Protein AF-A0A1M7LFM2-F1 (afdb_monomer_lite)

Radius of gyration: 17.82 Å; chains: 1; bounding box: 29×26×47 Å

Structure (mmCIF, N/CA/C/O backbone):
data_AF-A0A1M7LFM2-F1
#
_entry.id   AF-A0A1M7LFM2-F1
#
loop_
_atom_site.group_PDB
_atom_site.id
_atom_site.type_symbol
_atom_site.label_atom_id
_atom_site.label_alt_id
_atom_site.label_comp_id
_atom_site.label_asym_id
_atom_site.label_entity_id
_atom_site.label_seq_id
_atom_site.pdbx_PDB_ins_code
_atom_site.Cartn_x
_atom_site.Cartn_y
_atom_site.Cartn_z
_atom_site.occupancy
_atom_site.B_iso_or_equiv
_atom_site.auth_seq_id
_atom_site.auth_comp_id
_atom_site.auth_asym_id
_atom_site.auth_atom_id
_atom_site.pdbx_PDB_model_num
ATOM 1 N N . MET A 1 1 ? 14.047 22.358 9.316 1.00 49.88 1 MET A N 1
ATOM 2 C CA . MET A 1 1 ? 1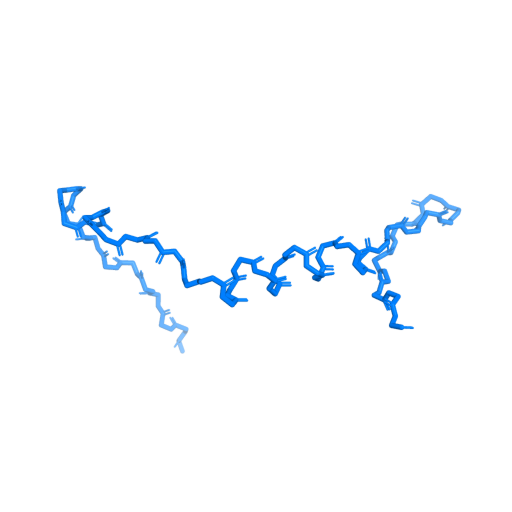4.089 21.065 10.042 1.00 49.88 1 MET A CA 1
ATOM 3 C C . MET A 1 1 ? 12.764 20.333 9.857 1.00 49.88 1 MET A C 1
ATOM 5 O O . MET A 1 1 ? 11.721 20.902 10.152 1.00 49.88 1 MET A O 1
ATOM 9 N N . ARG A 1 2 ? 12.790 19.103 9.326 1.00 58.72 2 ARG A N 1
ATOM 10 C CA . ARG A 1 2 ? 11.599 18.247 9.170 1.00 58.72 2 ARG A CA 1
ATOM 11 C C . ARG A 1 2 ? 11.128 17.804 10.558 1.00 58.72 2 ARG A C 1
ATOM 13 O O . ARG A 1 2 ? 11.943 17.297 11.322 1.00 58.72 2 ARG A O 1
ATOM 20 N N . LYS A 1 3 ? 9.845 17.987 10.890 1.00 67.12 3 LYS A N 1
ATOM 21 C CA . LYS A 1 3 ? 9.284 17.502 12.163 1.00 67.12 3 LYS A CA 1
ATOM 22 C C . LYS A 1 3 ? 9.437 15.976 12.211 1.00 67.12 3 LYS A C 1
ATOM 24 O O . LYS A 1 3 ? 8.820 15.272 11.415 1.00 67.12 3 LYS A O 1
ATOM 29 N N . LEU A 1 4 ? 10.300 15.471 13.090 1.00 66.19 4 LEU A N 1
ATOM 30 C CA . LEU A 1 4 ? 10.437 14.037 13.339 1.00 66.19 4 LEU A CA 1
ATOM 31 C C . LEU A 1 4 ? 9.344 13.638 14.331 1.00 66.19 4 LEU A C 1
ATOM 33 O O . LEU A 1 4 ? 9.408 13.974 15.510 1.00 66.19 4 LEU A O 1
ATOM 37 N N . TYR A 1 5 ? 8.311 12.950 13.847 1.00 66.69 5 TYR A N 1
ATOM 38 C CA . TYR A 1 5 ? 7.182 12.478 14.656 1.00 66.69 5 TYR A CA 1
ATOM 39 C C . TYR A 1 5 ? 7.542 11.222 15.471 1.00 66.69 5 TYR A C 1
ATOM 41 O O . TY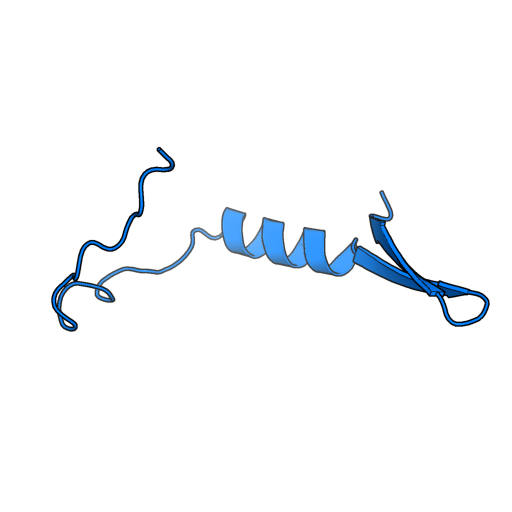R A 1 5 ? 6.826 10.228 15.460 1.00 66.69 5 TYR A O 1
ATOM 49 N N . THR A 1 6 ? 8.661 11.242 16.195 1.00 68.19 6 THR A N 1
ATOM 50 C CA . THR A 1 6 ? 9.127 10.120 17.028 1.00 68.19 6 THR A CA 1
ATOM 51 C C . THR A 1 6 ? 8.596 10.224 18.459 1.00 68.19 6 THR A C 1
ATOM 53 O O . THR A 1 6 ? 9.346 10.073 19.425 1.00 68.19 6 THR A O 1
ATOM 56 N N . LYS A 1 7 ? 7.303 10.524 18.635 1.00 68.31 7 LYS A N 1
ATOM 57 C CA . LYS A 1 7 ? 6.699 10.509 19.972 1.00 68.31 7 LYS A CA 1
ATOM 58 C C . LYS A 1 7 ? 6.570 9.045 20.406 1.00 68.31 7 LYS A C 1
ATOM 60 O O . LYS A 1 7 ? 5.754 8.309 19.858 1.00 68.31 7 LYS A O 1
ATOM 65 N N . LYS A 1 8 ? 7.401 8.604 21.359 1.00 65.50 8 LYS A N 1
ATOM 66 C CA . LYS A 1 8 ? 7.317 7.259 21.955 1.00 65.50 8 LYS A CA 1
ATOM 67 C C . LYS A 1 8 ? 6.015 7.149 22.749 1.00 65.50 8 LYS A C 1
ATOM 69 O O . LYS A 1 8 ? 5.948 7.538 23.909 1.00 65.50 8 LYS A O 1
ATOM 74 N N . LEU A 1 9 ? 4.967 6.656 22.105 1.00 63.34 9 LEU A N 1
ATOM 75 C CA . LEU A 1 9 ? 3.715 6.299 22.762 1.00 63.34 9 LEU A CA 1
ATOM 76 C C . LEU A 1 9 ? 3.929 5.004 23.578 1.00 63.34 9 LEU A C 1
ATOM 78 O O . LEU A 1 9 ? 4.687 4.125 23.166 1.00 63.34 9 LEU A O 1
ATOM 82 N N . SER A 1 10 ? 3.284 4.861 24.734 1.00 64.31 10 SER A N 1
ATOM 83 C CA . SER A 1 10 ? 3.308 3.608 25.503 1.00 64.31 10 SER A CA 1
ATOM 84 C C . SER A 1 10 ? 2.714 2.472 24.660 1.00 64.31 10 SER A C 1
ATOM 86 O O . SER A 1 10 ? 1.668 2.661 24.039 1.00 64.31 10 SER A O 1
ATOM 88 N N . LYS A 1 11 ? 3.346 1.286 24.621 1.00 60.72 11 LYS A N 1
ATOM 89 C CA . LYS A 1 11 ? 2.888 0.130 23.811 1.00 60.72 11 LYS A CA 1
ATOM 90 C C . LYS A 1 11 ? 1.406 -0.218 24.038 1.00 60.72 11 LYS A C 1
ATOM 92 O O . LYS A 1 11 ? 0.762 -0.731 23.132 1.00 60.72 11 LYS A O 1
ATOM 97 N N . LYS A 1 12 ? 0.868 0.081 25.227 1.00 57.91 12 LYS A N 1
ATOM 98 C CA . LYS A 1 12 ? -0.537 -0.156 25.601 1.00 57.91 12 LYS A CA 1
ATOM 99 C C . LYS A 1 12 ? -1.528 0.882 25.060 1.00 57.91 12 LYS A C 1
ATOM 101 O O . LYS A 1 12 ? -2.704 0.555 24.951 1.00 57.91 12 LYS A O 1
ATOM 106 N N . ASP A 1 13 ? -1.079 2.085 24.710 1.00 58.78 13 ASP A N 1
ATOM 107 C CA . ASP A 1 13 ? -1.947 3.174 24.232 1.00 58.78 13 ASP A CA 1
ATOM 108 C C . ASP A 1 13 ? -1.830 3.406 22.718 1.00 58.78 13 ASP A C 1
ATOM 110 O O . ASP A 1 13 ? -2.672 4.081 22.135 1.00 58.78 13 ASP A O 1
ATOM 114 N N . GLN A 1 14 ? -0.827 2.810 22.058 1.00 59.12 14 GLN A N 1
ATOM 115 C CA . GLN A 1 14 ? -0.616 2.940 20.609 1.00 59.12 14 GLN A CA 1
ATOM 116 C C . GLN A 1 14 ? -1.679 2.250 19.753 1.00 59.12 14 GLN A C 1
ATOM 118 O O . GLN A 1 14 ? -1.987 2.745 18.679 1.00 59.12 14 GLN A O 1
ATOM 123 N N . PHE A 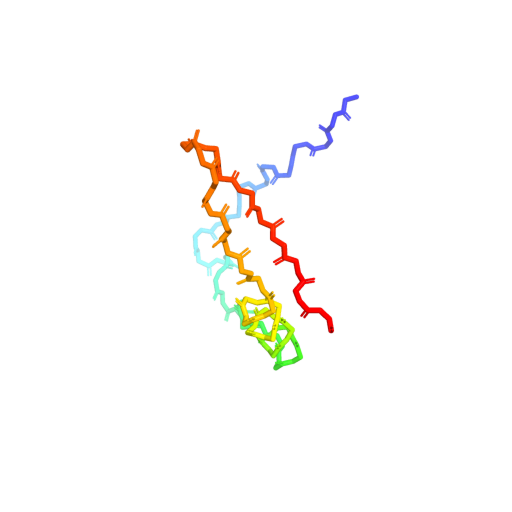1 15 ? -2.221 1.116 20.200 1.00 60.72 15 PHE A N 1
ATOM 124 C CA . PHE A 1 15 ? -2.955 0.197 19.319 1.00 60.72 15 PHE A CA 1
ATOM 125 C C . PHE A 1 15 ? -4.432 0.038 19.658 1.00 60.72 15 PHE A C 1
ATOM 127 O O . PHE A 1 15 ? -5.114 -0.755 19.019 1.00 60.72 15 PHE A O 1
ATOM 134 N N . LYS A 1 16 ? -4.947 0.768 20.655 1.00 62.44 16 LYS A N 1
ATOM 135 C CA . LYS A 1 16 ? -6.287 0.488 21.185 1.00 62.44 16 LYS A CA 1
ATOM 136 C C . LYS A 1 16 ? -7.420 0.706 20.181 1.00 62.44 16 LYS A C 1
ATOM 138 O O . LYS A 1 16 ? -8.446 0.085 20.375 1.00 62.44 16 LYS A O 1
ATOM 143 N N . ASN A 1 17 ? -7.244 1.525 19.138 1.00 67.00 17 ASN A N 1
ATOM 144 C CA . ASN A 1 17 ? -8.285 1.818 18.141 1.00 67.00 17 ASN A CA 1
ATOM 145 C C . ASN A 1 17 ? -7.690 2.248 16.781 1.00 67.00 17 ASN A C 1
ATOM 147 O O . ASN A 1 17 ? -8.078 3.274 16.226 1.00 67.00 17 ASN A O 1
ATOM 151 N N . LEU A 1 18 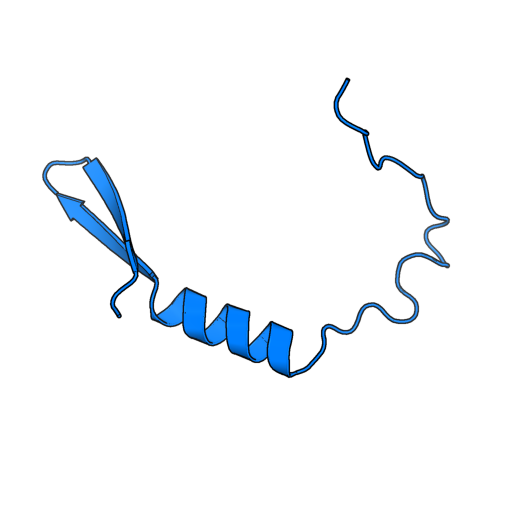? -6.694 1.525 16.258 1.00 71.56 18 LEU A N 1
ATOM 152 C CA . LEU A 1 18 ? -6.098 1.830 14.944 1.00 71.56 18 LEU A CA 1
ATOM 153 C C . LEU A 1 18 ? -6.792 1.072 13.806 1.00 71.56 18 LEU A C 1
ATOM 155 O O . LEU A 1 18 ? -6.133 0.488 12.948 1.00 71.56 18 LEU A O 1
ATOM 159 N N . GLU A 1 19 ? -8.121 1.073 13.793 1.00 82.19 19 GLU A N 1
ATOM 160 C CA . GLU A 1 19 ? -8.850 0.549 12.645 1.00 82.19 19 GLU A CA 1
ATOM 161 C C . GLU A 1 19 ? -8.962 1.642 11.574 1.00 82.19 19 GLU A C 1
ATOM 163 O O . GLU A 1 19 ? -9.490 2.728 11.842 1.00 82.19 19 GLU A O 1
ATOM 168 N N . PRO A 1 20 ? -8.436 1.411 10.358 1.00 83.62 20 PRO A N 1
ATOM 169 C CA . PRO A 1 20 ? -8.621 2.347 9.264 1.00 83.62 20 PRO A CA 1
ATOM 170 C C . PRO A 1 20 ? -10.105 2.420 8.901 1.00 83.62 20 PR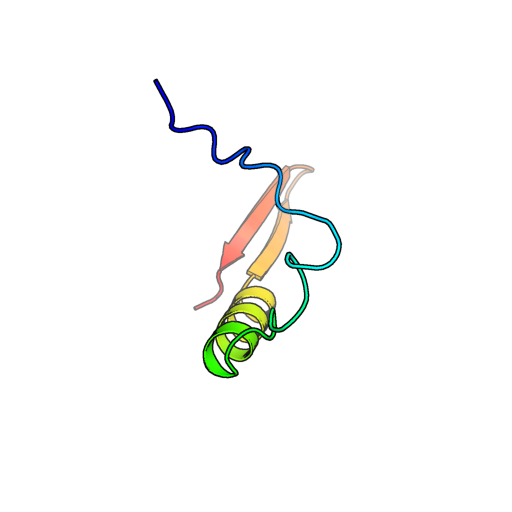O A C 1
ATOM 172 O O . PRO A 1 20 ? -10.829 1.424 8.942 1.00 83.62 20 PRO A O 1
ATOM 175 N N . LYS A 1 21 ? -10.562 3.604 8.490 1.00 90.88 21 LYS A N 1
ATOM 176 C CA . LYS A 1 21 ? -11.926 3.752 7.980 1.00 90.88 21 LYS A CA 1
ATOM 177 C C . LYS A 1 21 ? -12.113 2.903 6.718 1.00 90.88 21 LYS A C 1
ATOM 179 O O . LYS A 1 21 ? -11.159 2.673 5.968 1.00 90.88 21 LYS A O 1
ATOM 184 N N . LYS A 1 22 ? -13.351 2.482 6.446 1.00 93.25 22 LYS A N 1
ATOM 185 C CA . LYS A 1 22 ? -13.685 1.658 5.270 1.00 93.25 22 LYS A CA 1
ATOM 186 C C . LYS A 1 22 ? -13.235 2.316 3.963 1.00 93.25 22 LYS A C 1
ATOM 188 O O . LYS A 1 22 ? -12.698 1.636 3.093 1.00 93.25 22 LYS A O 1
ATOM 193 N N . GLU A 1 23 ? -13.368 3.635 3.859 1.00 93.31 23 GLU A N 1
ATOM 194 C CA . GLU A 1 23 ? -12.964 4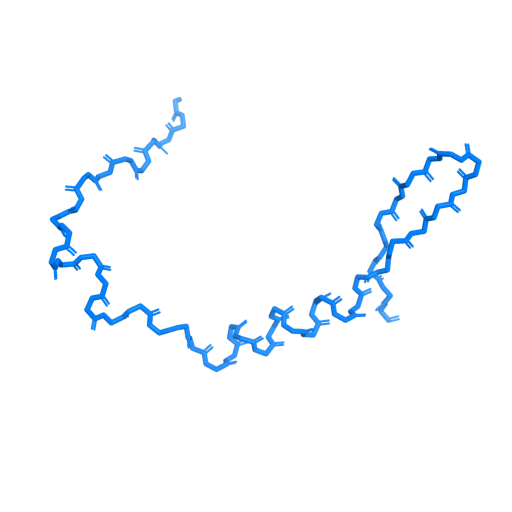.415 2.687 1.00 93.31 23 GLU A CA 1
ATOM 195 C C . GLU A 1 23 ? -11.448 4.361 2.471 1.00 93.31 23 GLU A C 1
ATOM 197 O O . GLU A 1 23 ? -10.988 4.262 1.338 1.00 93.31 23 GLU A O 1
ATOM 202 N N . THR A 1 24 ? -10.660 4.372 3.550 1.00 93.06 24 THR A N 1
ATOM 203 C CA . THR A 1 24 ? -9.197 4.246 3.480 1.00 93.06 24 THR A CA 1
ATOM 204 C C . THR A 1 24 ? -8.790 2.871 2.964 1.00 93.06 24 THR A C 1
ATOM 206 O O . THR A 1 24 ? -7.916 2.773 2.104 1.00 93.06 24 THR A O 1
ATOM 209 N N . VAL A 1 25 ? -9.447 1.813 3.448 1.00 93.69 25 VAL A N 1
ATOM 210 C CA . VAL A 1 25 ? -9.213 0.446 2.963 1.00 93.69 25 VAL A CA 1
ATOM 211 C C . VAL A 1 25 ? -9.570 0.345 1.481 1.00 93.69 25 VAL A C 1
ATOM 213 O O . VAL A 1 25 ? -8.772 -0.143 0.683 1.00 93.69 25 VAL A O 1
ATOM 216 N N . GLN A 1 26 ? -10.733 0.864 1.089 1.00 94.62 26 GLN A N 1
ATOM 217 C CA . GLN A 1 26 ? -11.197 0.828 -0.294 1.00 94.62 26 GLN A CA 1
ATOM 218 C C . GLN A 1 26 ? -10.294 1.640 -1.231 1.00 94.62 26 GLN A C 1
ATOM 220 O O . GLN A 1 26 ? -9.965 1.166 -2.317 1.00 94.62 26 GLN A O 1
ATOM 225 N N . PHE A 1 27 ? -9.836 2.816 -0.798 1.00 93.94 27 PHE A N 1
ATOM 226 C CA . PHE A 1 27 ? -8.864 3.623 -1.530 1.00 93.94 27 PHE A CA 1
ATOM 227 C C . PHE A 1 27 ? -7.566 2.850 -1.776 1.00 93.94 27 PHE A C 1
ATOM 229 O O . PHE A 1 27 ? -7.131 2.747 -2.920 1.00 93.94 27 PHE A O 1
ATOM 236 N N . LEU A 1 28 ? -6.978 2.257 -0.730 1.00 93.62 28 LEU A N 1
ATOM 237 C CA . LEU A 1 28 ? -5.736 1.488 -0.849 1.00 93.62 28 LEU A CA 1
ATOM 238 C C . LEU A 1 28 ? -5.893 0.283 -1.783 1.00 93.62 28 LEU A C 1
ATOM 240 O O . LEU A 1 28 ? -5.025 0.040 -2.620 1.00 93.62 28 LEU A O 1
ATOM 244 N N . LEU A 1 29 ? -7.006 -0.447 -1.677 1.00 91.75 29 LEU A N 1
ATOM 245 C CA . LEU A 1 29 ? -7.286 -1.598 -2.536 1.00 91.75 29 LEU A CA 1
ATOM 246 C C . LEU A 1 29 ? -7.468 -1.189 -4.000 1.00 91.75 29 LEU A C 1
ATOM 248 O O . LEU A 1 29 ? -6.898 -1.822 -4.887 1.00 91.75 29 LEU A O 1
ATOM 252 N N . ASN A 1 30 ? -8.238 -0.134 -4.260 1.00 91.88 30 ASN A N 1
ATOM 253 C CA . ASN A 1 30 ? -8.454 0.369 -5.615 1.00 91.88 30 ASN A CA 1
ATOM 254 C C . ASN A 1 30 ? -7.150 0.892 -6.220 1.00 91.88 30 ASN A C 1
ATOM 256 O O . ASN A 1 30 ? -6.816 0.551 -7.352 1.00 91.88 30 ASN A O 1
ATOM 260 N N . TYR A 1 31 ? -6.376 1.643 -5.439 1.00 89.44 31 TYR A N 1
ATOM 261 C CA . TYR A 1 31 ? -5.080 2.156 -5.861 1.00 89.44 31 TYR A CA 1
ATOM 262 C C . TYR A 1 31 ? -4.091 1.025 -6.169 1.00 89.44 31 TYR A C 1
ATOM 264 O O . TYR A 1 31 ? -3.440 1.039 -7.210 1.00 89.44 31 TYR A O 1
ATOM 272 N N . SER A 1 32 ? -4.023 -0.007 -5.319 1.00 87.50 32 SER A N 1
ATOM 273 C CA . SER A 1 32 ? -3.164 -1.171 -5.563 1.00 87.50 32 SER A CA 1
ATOM 274 C C . SER A 1 32 ? -3.562 -1.951 -6.815 1.00 87.50 32 SER A C 1
ATOM 276 O O . SER A 1 32 ? -2.687 -2.526 -7.453 1.00 87.50 32 SER A O 1
ATOM 278 N N . LYS A 1 33 ? -4.853 -2.001 -7.157 1.00 86.75 33 LYS A N 1
ATOM 279 C CA . LYS A 1 33 ? -5.330 -2.638 -8.394 1.00 86.75 33 LYS A CA 1
ATOM 280 C C . LYS A 1 33 ? -5.005 -1.810 -9.636 1.00 86.75 33 LYS A C 1
ATOM 282 O O . LYS A 1 33 ? -4.730 -2.383 -10.684 1.00 86.75 33 LYS A O 1
ATOM 287 N N . ALA A 1 34 ? -5.041 -0.484 -9.518 1.00 86.94 34 ALA A N 1
ATOM 288 C CA . ALA A 1 34 ? -4.688 0.430 -10.600 1.00 86.94 34 ALA A CA 1
ATOM 289 C C . ALA A 1 34 ? -3.172 0.461 -10.868 1.00 86.94 34 ALA A C 1
ATOM 291 O O . ALA A 1 34 ? -2.740 0.742 -11.986 1.00 86.94 34 ALA A O 1
ATOM 292 N N . LEU A 1 35 ? -2.354 0.158 -9.857 1.00 86.25 35 LEU A N 1
ATOM 293 C CA . LEU A 1 35 ? -0.905 0.061 -9.994 1.00 86.25 35 LEU A CA 1
ATOM 294 C C . LEU A 1 35 ? -0.502 -1.169 -10.815 1.00 86.25 35 LEU A C 1
ATOM 296 O O . LEU A 1 35 ? -0.640 -2.312 -10.381 1.00 86.25 35 LEU A O 1
ATOM 300 N N . ARG A 1 36 ? 0.102 -0.925 -11.976 1.00 80.12 36 ARG A N 1
ATOM 301 C CA . ARG A 1 36 ? 0.757 -1.941 -12.797 1.00 80.12 36 ARG A CA 1
ATOM 302 C C . ARG A 1 36 ? 2.256 -1.686 -12.822 1.00 80.12 36 ARG A C 1
ATOM 304 O O . ARG A 1 36 ? 2.708 -0.590 -13.144 1.00 80.12 36 ARG A O 1
ATOM 311 N N . VAL A 1 37 ? 3.038 -2.714 -12.513 1.00 78.50 37 VAL A N 1
ATOM 312 C CA . VAL A 1 37 ? 4.490 -2.680 -12.705 1.00 78.50 37 VAL A CA 1
ATOM 313 C C . VAL A 1 37 ? 4.784 -3.174 -14.115 1.00 78.50 37 VAL A C 1
ATOM 315 O O . VAL A 1 37 ? 4.408 -4.289 -14.475 1.00 78.50 37 VAL A O 1
ATOM 318 N N . VAL A 1 38 ? 5.424 -2.330 -14.920 1.00 79.06 38 VAL A N 1
ATOM 319 C CA . VAL A 1 38 ? 5.852 -2.662 -16.281 1.00 79.06 38 VAL A CA 1
ATOM 320 C C . VAL A 1 38 ? 7.369 -2.759 -16.289 1.00 79.06 38 VAL A C 1
ATOM 322 O O . VAL A 1 38 ? 8.062 -1.838 -15.858 1.00 79.06 38 VAL A O 1
ATOM 325 N N . GLU A 1 39 ? 7.883 -3.884 -16.774 1.00 80.38 39 GLU A N 1
ATOM 326 C CA . GLU A 1 39 ? 9.310 -4.119 -16.960 1.00 80.38 39 GLU A CA 1
ATOM 327 C C . GLU A 1 39 ? 9.634 -4.059 -18.452 1.00 80.38 39 GLU A C 1
ATOM 329 O O . GLU A 1 39 ? 9.077 -4.813 -19.249 1.00 80.38 39 GLU A O 1
ATOM 334 N N . CYS A 1 40 ? 10.517 -3.143 -18.844 1.00 74.44 40 CYS A N 1
ATOM 335 C CA . CYS A 1 40 ? 10.983 -3.016 -20.219 1.00 74.44 40 CYS A CA 1
ATOM 336 C C . CYS A 1 40 ? 12.506 -2.906 -20.220 1.00 74.44 40 CYS A C 1
ATOM 338 O O . CYS A 1 40 ? 13.070 -2.026 -19.571 1.00 74.44 40 CYS A O 1
ATOM 340 N N . ARG A 1 41 ? 13.177 -3.809 -20.949 1.00 80.44 41 ARG A N 1
ATOM 341 C CA . ARG A 1 41 ? 14.645 -3.821 -21.113 1.00 80.44 41 ARG A CA 1
ATOM 342 C C . ARG A 1 41 ? 15.411 -3.769 -19.776 1.00 80.44 41 ARG A C 1
ATOM 344 O O . ARG A 1 41 ? 16.411 -3.072 -19.661 1.00 80.44 41 ARG A O 1
ATOM 351 N N . GLY A 1 42 ? 14.916 -4.484 -18.762 1.00 83.12 42 GLY A N 1
ATOM 352 C CA . GLY A 1 42 ? 15.521 -4.548 -17.424 1.00 83.12 42 GLY A CA 1
ATOM 353 C C . GLY A 1 42 ? 15.228 -3.349 -16.516 1.00 83.12 42 GLY A C 1
ATOM 354 O O . GLY A 1 42 ? 15.702 -3.319 -15.382 1.00 83.12 42 GLY A O 1
ATOM 355 N N . ILE A 1 43 ? 14.436 -2.374 -16.974 1.00 78.56 43 ILE A N 1
ATOM 356 C CA . ILE A 1 43 ? 14.017 -1.221 -16.176 1.00 78.56 43 ILE A CA 1
ATOM 357 C C . ILE A 1 43 ? 12.542 -1.386 -15.793 1.00 78.56 43 ILE A C 1
ATOM 359 O O . ILE A 1 43 ? 11.695 -1.674 -16.641 1.00 78.56 43 ILE A O 1
ATOM 363 N N . LYS A 1 44 ? 12.242 -1.225 -14.499 1.00 80.88 44 LYS A N 1
ATOM 364 C CA . LYS A 1 44 ? 10.897 -1.369 -13.927 1.00 80.88 44 LYS A CA 1
ATOM 365 C C . LYS A 1 44 ? 10.304 -0.001 -13.623 1.00 80.88 44 LYS A C 1
ATOM 367 O O . LYS A 1 44 ? 10.922 0.792 -12.916 1.00 80.88 44 LYS A O 1
ATOM 372 N N . PHE A 1 45 ? 9.088 0.245 -14.100 1.00 81.62 45 PHE A N 1
ATOM 373 C CA . PHE A 1 45 ? 8.345 1.475 -13.828 1.00 81.62 45 PHE A CA 1
ATOM 374 C C . PHE A 1 45 ? 6.935 1.135 -13.346 1.00 81.62 45 PHE A C 1
ATOM 376 O O . PHE A 1 45 ? 6.302 0.204 -13.848 1.00 81.62 45 PHE A O 1
ATOM 383 N N . GLY A 1 46 ? 6.439 1.891 -12.368 1.00 79.44 46 GLY A N 1
ATOM 384 C CA . GLY A 1 46 ? 5.042 1.827 -11.951 1.00 79.44 46 GLY A CA 1
ATOM 385 C C . GLY A 1 46 ? 4.190 2.739 -12.827 1.00 79.44 46 GLY A C 1
ATOM 386 O O . GLY A 1 46 ? 4.543 3.899 -13.032 1.00 79.44 46 GLY A O 1
ATOM 387 N N . THR A 1 47 ? 3.069 2.231 -13.327 1.00 77.44 47 THR A N 1
ATOM 388 C CA . THR A 1 47 ? 2.027 3.033 -13.973 1.00 77.44 47 THR A CA 1
ATOM 389 C C . THR A 1 47 ? 0.713 2.860 -13.221 1.00 77.44 47 THR A C 1
ATOM 391 O O . THR A 1 47 ? 0.424 1.775 -12.718 1.00 77.44 47 THR A O 1
ATOM 394 N N . VAL A 1 48 ? -0.062 3.935 -13.105 1.00 79.06 48 VAL A N 1
ATOM 395 C CA . VAL A 1 48 ? -1.427 3.895 -12.574 1.00 79.06 48 VAL A CA 1
ATOM 396 C C . VAL A 1 48 ? -2.347 3.872 -13.788 1.00 79.06 48 VAL A C 1
ATOM 398 O O . VAL A 1 48 ? -2.444 4.868 -14.503 1.00 79.06 48 VAL A O 1
ATOM 401 N N . LEU A 1 49 ? -2.955 2.718 -14.061 1.00 65.38 49 LEU A N 1
ATOM 402 C CA . LEU A 1 49 ? -3.954 2.569 -15.115 1.00 65.38 49 LEU A CA 1
ATOM 403 C C . LEU A 1 49 ? -5.249 3.219 -14.622 1.00 65.38 49 LEU A C 1
ATOM 405 O O . LEU A 1 49 ? -5.860 2.722 -13.677 1.00 65.38 49 LEU A O 1
ATOM 409 N N . ASN A 1 50 ? -5.600 4.354 -15.224 1.00 56.72 50 ASN A N 1
ATOM 410 C CA . ASN A 1 50 ? -6.844 5.082 -14.982 1.00 56.72 50 ASN A CA 1
ATOM 411 C C . ASN A 1 50 ? -7.882 4.675 -16.028 1.00 56.72 50 ASN A C 1
ATOM 413 O O . ASN A 1 50 ? -7.486 4.603 -17.216 1.00 56.72 50 ASN A O 1
#

Secondary structure (DSSP, 8-state):
----------TTTSSTT-PPPHHHHHHHHHHHHHEEEEEETTEEEEEE--

Sequence (50 aa):
MRKLYTKKLSKKDQFKNLEPKKETVQFLLNYSKALRVVECRGIKFGTVLN

Foldseek 3Di:
DPPDPPPPDDPVPPPPDPDDDPVVVVVVVLQVVQWDWDADPNDIDIDRND

pLDDT: mean 76.49, std 12.46, range [49.88, 94.62]

Organism: NCBI:txid143223